Protein AF-A0A1T1HY54-F1 (afdb_monomer_lite)

Structure (mmCIF, N/CA/C/O backbone):
data_AF-A0A1T1HY54-F1
#
_entry.id   AF-A0A1T1HY54-F1
#
loop_
_atom_site.group_PDB
_atom_site.id
_atom_site.type_symbol
_atom_site.label_atom_id
_atom_site.label_alt_id
_atom_site.label_comp_id
_atom_site.label_asym_id
_atom_site.label_entity_id
_atom_site.label_seq_id
_atom_site.pdbx_PDB_ins_code
_atom_site.Cartn_x
_atom_site.Cartn_y
_atom_site.Cartn_z
_atom_site.occupancy
_atom_site.B_iso_or_equiv
_atom_site.auth_seq_id
_atom_site.auth_comp_id
_atom_site.auth_asym_id
_atom_site.auth_atom_id
_atom_site.pdbx_PDB_model_num
ATOM 1 N N . MET A 1 1 ? 33.174 23.068 44.707 1.00 3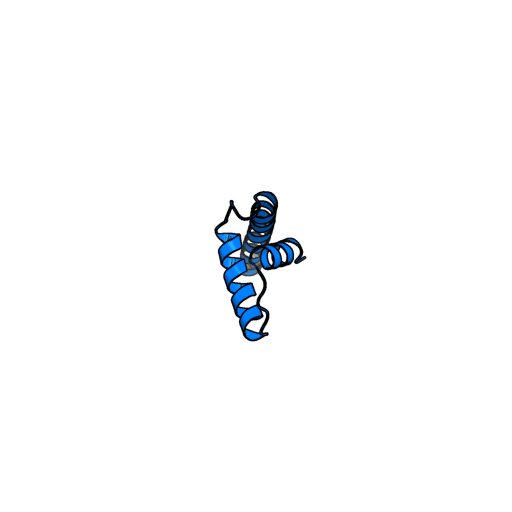8.31 1 MET A N 1
ATOM 2 C CA . MET A 1 1 ? 33.458 21.995 43.728 1.00 38.31 1 MET A CA 1
ATOM 3 C C . MET A 1 1 ? 32.276 21.940 42.775 1.00 38.31 1 MET A C 1
ATOM 5 O O . MET A 1 1 ? 31.192 21.586 43.211 1.00 38.31 1 MET A O 1
ATOM 9 N N . ALA A 1 2 ? 32.443 22.432 41.545 1.00 47.06 2 ALA A N 1
ATOM 10 C CA . ALA A 1 2 ? 31.381 22.490 40.541 1.00 47.06 2 ALA A CA 1
ATOM 11 C C . ALA A 1 2 ? 31.385 21.187 39.729 1.00 47.06 2 ALA A C 1
ATOM 13 O O . ALA A 1 2 ? 32.430 20.797 39.211 1.00 47.06 2 ALA A O 1
ATOM 14 N N . LEU A 1 3 ? 30.245 20.499 39.665 1.00 53.03 3 LEU A N 1
ATOM 15 C CA . LEU A 1 3 ? 30.071 19.319 38.818 1.00 53.03 3 LEU A CA 1
ATOM 16 C C . LEU A 1 3 ? 29.883 19.776 37.361 1.00 53.03 3 LEU A C 1
ATOM 18 O O . LEU A 1 3 ? 29.131 20.726 37.131 1.00 53.03 3 LEU A O 1
ATOM 22 N N . PRO A 1 4 ? 30.539 19.139 36.375 1.00 51.22 4 PRO A N 1
ATOM 23 C CA . PRO A 1 4 ? 30.340 19.483 34.976 1.00 51.22 4 PRO A CA 1
ATOM 24 C C . PRO A 1 4 ? 28.945 19.029 34.530 1.00 51.22 4 PRO A C 1
ATOM 26 O O . PRO A 1 4 ? 28.582 17.861 34.668 1.00 51.22 4 PRO A O 1
ATOM 29 N N . ALA A 1 5 ? 28.161 19.964 33.995 1.00 56.66 5 ALA A N 1
ATOM 30 C CA . ALA A 1 5 ? 26.913 19.667 33.310 1.00 56.66 5 ALA A CA 1
ATOM 31 C C . ALA A 1 5 ? 27.230 18.847 32.050 1.00 56.66 5 ALA A C 1
ATOM 33 O O . ALA A 1 5 ? 27.677 19.386 31.040 1.00 56.66 5 ALA A O 1
ATOM 34 N N . LEU A 1 6 ? 27.033 17.530 32.130 1.00 55.03 6 LEU A N 1
ATOM 35 C CA . LEU A 1 6 ? 27.003 16.636 30.978 1.00 55.03 6 LEU A CA 1
ATOM 36 C C . LEU A 1 6 ? 25.747 16.959 30.162 1.00 55.03 6 LEU A C 1
ATOM 38 O O . LEU A 1 6 ? 24.683 16.379 30.365 1.00 55.03 6 LEU A O 1
ATOM 42 N N . SER A 1 7 ? 25.861 17.914 29.244 1.00 53.34 7 SER A N 1
ATOM 43 C CA . SER A 1 7 ? 24.907 18.106 28.157 1.00 53.34 7 SER A CA 1
ATOM 44 C C . SER A 1 7 ? 25.055 16.938 27.182 1.00 53.34 7 SER A C 1
ATOM 46 O O . SER A 1 7 ? 25.778 17.006 26.190 1.00 53.34 7 SER A O 1
ATOM 48 N N . ILE A 1 8 ? 24.383 15.828 27.495 1.00 59.44 8 ILE A N 1
ATOM 49 C CA . ILE A 1 8 ? 24.156 14.738 26.548 1.00 59.44 8 ILE A CA 1
ATOM 50 C C . ILE A 1 8 ? 23.279 15.325 25.444 1.00 59.44 8 ILE A C 1
ATOM 52 O O . ILE A 1 8 ? 22.072 15.492 25.610 1.00 59.44 8 ILE A O 1
ATOM 56 N N . ILE A 1 9 ? 23.898 15.695 24.325 1.00 57.72 9 ILE A N 1
ATOM 57 C CA . ILE A 1 9 ? 23.166 16.012 23.106 1.00 57.72 9 ILE A CA 1
ATOM 58 C C . ILE A 1 9 ? 22.605 14.675 22.607 1.00 57.72 9 ILE A C 1
ATOM 60 O O . ILE A 1 9 ? 23.296 13.898 21.955 1.00 57.72 9 ILE A O 1
ATOM 64 N N . TYR A 1 10 ? 21.361 14.383 22.986 1.00 47.44 10 TYR A N 1
ATOM 65 C CA . TYR A 1 10 ? 20.563 13.280 22.458 1.00 47.44 10 TYR A CA 1
ATOM 66 C C . TYR A 1 10 ? 20.192 13.623 21.012 1.00 47.44 10 TYR A C 1
ATOM 68 O O . TYR A 1 10 ? 19.101 14.104 20.726 1.00 47.44 10 TYR A O 1
ATOM 76 N N . THR A 1 11 ? 21.131 13.438 20.084 1.00 50.12 11 THR A N 1
ATOM 77 C CA . THR A 1 11 ? 20.831 13.429 18.648 1.00 50.12 11 THR A CA 1
ATOM 78 C C . THR A 1 11 ? 20.318 12.040 18.277 1.00 50.12 11 THR A C 1
ATOM 80 O O . THR A 1 11 ? 20.913 11.350 17.449 1.00 50.12 11 THR A O 1
ATOM 83 N N . SER A 1 12 ? 19.274 11.555 18.950 1.00 49.88 12 SER A N 1
ATOM 84 C CA . SER A 1 12 ? 18.628 10.344 18.459 1.00 49.88 12 SER A CA 1
ATOM 85 C C . SER A 1 12 ? 17.933 10.675 17.157 1.00 49.88 12 SER A C 1
ATOM 87 O O . SER A 1 12 ? 17.300 11.719 17.002 1.00 49.88 12 SER A O 1
ATOM 89 N N . ASP A 1 13 ? 18.171 9.789 16.212 1.00 54.34 13 ASP A N 1
ATOM 90 C CA . ASP A 1 13 ? 17.818 9.824 14.811 1.00 54.34 13 ASP A CA 1
ATOM 91 C C . ASP A 1 13 ? 16.294 9.901 14.603 1.00 54.34 13 ASP A C 1
ATOM 93 O O . ASP A 1 13 ? 15.664 8.947 14.165 1.00 54.34 13 ASP A O 1
ATOM 97 N N . LEU A 1 14 ? 15.691 11.062 14.889 1.00 55.16 14 LEU A N 1
ATOM 98 C CA . LEU A 1 14 ? 14.265 11.352 14.662 1.00 55.16 14 LEU A CA 1
ATOM 99 C C . LEU A 1 14 ? 13.832 10.993 13.228 1.00 55.16 14 LEU A C 1
ATOM 101 O O . LEU A 1 14 ? 12.685 10.625 12.988 1.00 55.16 14 LEU A O 1
ATOM 105 N N . SER A 1 15 ? 14.772 11.032 12.277 1.00 59.72 15 SER A N 1
ATOM 106 C CA . SER A 1 15 ? 14.533 10.660 10.885 1.00 59.72 15 SER A CA 1
ATOM 107 C C . SER A 1 15 ? 14.189 9.179 10.686 1.00 59.72 15 SER A C 1
ATOM 109 O O . SER A 1 15 ? 13.386 8.884 9.796 1.00 59.72 15 SER A O 1
ATOM 111 N N . SER A 1 16 ? 14.761 8.245 11.459 1.00 62.53 16 SER A N 1
ATOM 112 C CA . SER A 1 16 ? 14.386 6.826 11.370 1.00 62.53 16 SER A CA 1
ATOM 113 C C . SER A 1 16 ? 13.026 6.571 11.987 1.00 62.53 16 SER A C 1
ATOM 115 O O . SER A 1 16 ? 12.208 5.928 11.333 1.00 62.53 16 SER A O 1
ATOM 117 N N . ASP A 1 17 ? 12.749 7.116 13.173 1.00 70.94 17 ASP A N 1
ATOM 118 C CA . ASP A 1 17 ? 11.455 6.938 13.842 1.00 70.94 17 ASP A CA 1
ATOM 119 C C . ASP A 1 17 ? 10.303 7.456 12.970 1.00 70.94 17 ASP A C 1
ATOM 121 O O . ASP A 1 17 ? 9.325 6.748 12.729 1.00 70.94 17 ASP A O 1
ATOM 125 N N . GLU A 1 18 ? 10.440 8.649 12.384 1.00 75.38 18 GLU A N 1
ATOM 126 C CA . GLU A 1 18 ? 9.417 9.209 11.494 1.00 75.38 18 GLU A CA 1
ATOM 127 C C . GLU A 1 18 ? 9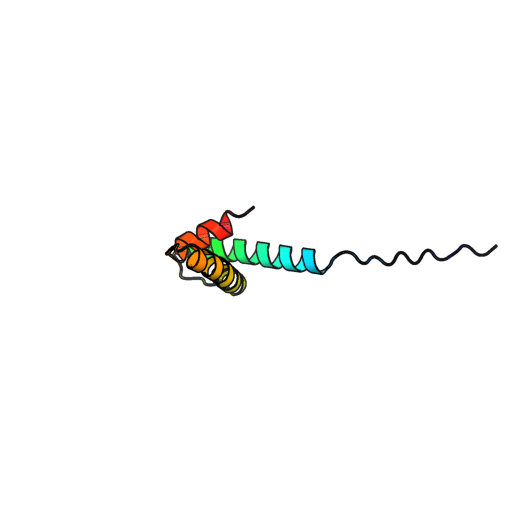.196 8.370 10.228 1.00 75.38 18 GLU A C 1
ATOM 129 O O . GLU A 1 18 ? 8.064 8.244 9.751 1.00 75.38 18 GLU A O 1
ATOM 134 N N . LYS A 1 19 ? 10.260 7.796 9.654 1.00 74.69 19 LYS A N 1
ATOM 135 C CA . LYS A 1 19 ? 10.145 6.902 8.490 1.00 74.69 19 LYS A CA 1
ATOM 136 C C . LYS A 1 19 ? 9.484 5.583 8.869 1.00 74.69 19 LYS A C 1
ATOM 138 O O . LYS A 1 19 ? 8.670 5.081 8.097 1.00 74.69 19 LYS A O 1
ATOM 143 N N . GLN A 1 20 ? 9.805 5.048 10.042 1.00 79.56 20 GLN A N 1
ATOM 144 C CA . GLN A 1 20 ? 9.242 3.799 10.539 1.00 79.56 20 GLN A CA 1
ATOM 145 C C . GLN A 1 20 ? 7.746 3.949 10.844 1.00 79.56 20 GLN A C 1
ATOM 147 O O . GLN A 1 20 ? 6.955 3.091 10.458 1.00 79.56 20 GLN A O 1
ATOM 152 N N . ILE A 1 21 ? 7.338 5.081 11.429 1.00 83.44 21 ILE A N 1
ATOM 153 C CA . ILE A 1 21 ? 5.924 5.415 11.662 1.00 83.44 21 ILE A CA 1
ATOM 154 C C . ILE A 1 21 ? 5.164 5.516 10.335 1.00 83.44 21 ILE A C 1
ATOM 156 O O . ILE A 1 21 ? 4.106 4.909 10.187 1.00 83.44 21 ILE A O 1
ATOM 160 N N . LYS A 1 22 ? 5.713 6.233 9.346 1.00 85.44 22 LYS A N 1
ATOM 161 C CA . LYS A 1 22 ? 5.095 6.357 8.013 1.00 85.44 22 LYS A CA 1
ATOM 162 C C . LYS A 1 22 ? 4.974 5.009 7.305 1.00 85.44 22 LYS A C 1
ATOM 164 O O . LYS A 1 22 ? 3.982 4.769 6.624 1.00 85.44 22 LYS A O 1
ATOM 169 N N . TRP A 1 23 ? 5.965 4.131 7.468 1.00 84.94 23 TRP A N 1
ATOM 170 C CA . TRP A 1 23 ? 5.907 2.775 6.927 1.00 84.94 23 TRP A CA 1
ATOM 171 C C . TRP A 1 23 ? 4.811 1.947 7.594 1.00 84.94 23 TRP A C 1
ATOM 173 O O . TRP A 1 23 ? 3.999 1.352 6.895 1.00 84.94 23 TRP A O 1
ATOM 183 N N . SER A 1 24 ? 4.730 1.984 8.924 1.00 87.50 24 SER A N 1
ATOM 184 C CA . SER A 1 24 ? 3.676 1.307 9.687 1.00 87.50 24 SER A CA 1
ATOM 185 C C . SER A 1 24 ? 2.275 1.773 9.262 1.00 87.50 24 SER A C 1
ATOM 187 O O . SER A 1 24 ? 1.397 0.957 8.988 1.00 87.50 24 SER A O 1
ATOM 189 N N . GLN A 1 25 ? 2.084 3.084 9.074 1.00 90.56 25 GLN A N 1
ATOM 190 C CA . GLN A 1 25 ? 0.827 3.641 8.555 1.00 90.56 25 GLN A CA 1
ATOM 191 C C . GLN A 1 25 ? 0.524 3.170 7.129 1.00 90.56 25 GLN A C 1
ATOM 193 O O . GLN A 1 25 ? -0.607 2.799 6.828 1.00 90.56 25 GLN A O 1
ATOM 198 N N . ALA A 1 26 ? 1.528 3.128 6.249 1.00 90.81 26 ALA A N 1
ATOM 199 C CA . ALA A 1 26 ? 1.352 2.608 4.896 1.00 90.81 26 ALA A CA 1
ATOM 200 C C . ALA A 1 26 ? 0.958 1.121 4.884 1.00 90.81 26 ALA A C 1
ATOM 202 O O . ALA A 1 26 ? 0.195 0.708 4.012 1.00 90.81 26 ALA A O 1
ATOM 203 N N . GLN A 1 27 ? 1.446 0.322 5.838 1.00 91.38 27 GLN A N 1
ATOM 204 C CA . GLN A 1 27 ? 1.053 -1.081 5.996 1.00 91.38 27 GLN A CA 1
ATOM 205 C C . GLN A 1 27 ? -0.396 -1.224 6.444 1.00 91.38 27 GLN A C 1
ATOM 207 O O . GLN A 1 27 ? -1.140 -2.017 5.869 1.00 91.38 27 GLN A O 1
ATOM 212 N N . GLU A 1 28 ? -0.806 -0.449 7.444 1.00 92.31 28 GLU A N 1
ATOM 213 C CA . GLU A 1 28 ? -2.182 -0.461 7.934 1.00 92.31 28 GLU A CA 1
ATOM 214 C C . GLU A 1 28 ? -3.163 -0.035 6.830 1.00 92.31 28 GLU A C 1
ATOM 216 O O . GLU A 1 28 ? -4.156 -0.716 6.568 1.00 92.31 28 GLU A O 1
ATOM 221 N N . GLU A 1 29 ? -2.833 1.026 6.092 1.00 93.25 29 GLU A N 1
ATOM 222 C CA . GLU A 1 29 ? -3.618 1.470 4.941 1.00 93.25 29 GLU A CA 1
ATOM 223 C C . GLU A 1 29 ? -3.600 0.458 3.782 1.00 93.25 29 GLU A C 1
ATOM 225 O O . GLU A 1 29 ? -4.618 0.292 3.110 1.00 93.25 29 GLU A O 1
ATOM 230 N N . ALA A 1 30 ? -2.498 -0.269 3.563 1.00 91.81 30 ALA A N 1
ATOM 231 C CA . ALA A 1 30 ? -2.450 -1.362 2.589 1.00 91.81 30 ALA A CA 1
ATOM 232 C C . ALA A 1 30 ? -3.381 -2.520 2.988 1.00 91.81 30 ALA A C 1
ATOM 234 O O . ALA A 1 30 ? -4.090 -3.060 2.139 1.00 91.81 30 ALA A O 1
ATOM 235 N N . CYS A 1 31 ? -3.431 -2.876 4.275 1.00 91.12 31 CYS A N 1
ATOM 236 C CA . CYS A 1 31 ? -4.375 -3.864 4.798 1.00 91.12 31 CYS A CA 1
ATOM 237 C C . CYS A 1 31 ? -5.827 -3.420 4.587 1.00 91.12 31 CYS A C 1
ATOM 239 O O . CYS A 1 31 ? -6.649 -4.220 4.141 1.00 91.12 31 CYS A O 1
ATOM 241 N N . LEU A 1 32 ? -6.140 -2.145 4.840 1.00 92.56 32 LEU A N 1
ATOM 242 C CA . LEU A 1 32 ? -7.466 -1.574 4.582 1.00 92.56 32 LEU A CA 1
ATOM 243 C C . LEU A 1 32 ? -7.810 -1.562 3.087 1.00 92.56 32 LEU A C 1
ATOM 245 O O . LEU A 1 32 ? -8.940 -1.883 2.714 1.00 92.56 32 LEU A O 1
ATOM 249 N N . PHE A 1 33 ? -6.849 -1.243 2.219 1.00 93.62 33 PHE A N 1
ATOM 250 C CA . PHE A 1 33 ? -7.023 -1.317 0.769 1.00 93.62 33 PHE A CA 1
ATOM 251 C C . PHE A 1 33 ? -7.376 -2.743 0.330 1.00 93.62 33 PHE A C 1
ATOM 253 O O . PHE A 1 33 ? -8.349 -2.932 -0.394 1.00 93.62 33 PHE A O 1
ATOM 260 N N . ILE A 1 34 ? -6.652 -3.756 0.818 1.00 92.12 34 ILE A N 1
ATOM 261 C CA . ILE A 1 34 ? -6.938 -5.170 0.518 1.00 92.12 34 ILE A CA 1
ATOM 262 C C . ILE A 1 34 ? -8.317 -5.571 1.054 1.00 92.12 34 ILE A C 1
ATOM 264 O O . ILE A 1 34 ? -9.115 -6.145 0.318 1.00 92.12 34 ILE A O 1
ATOM 268 N N . ALA A 1 35 ? -8.613 -5.246 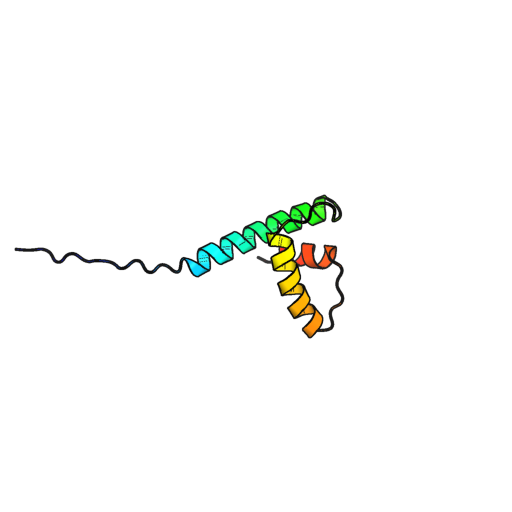2.316 1.00 91.56 35 ALA A N 1
ATOM 269 C CA . ALA A 1 35 ? -9.871 -5.605 2.969 1.00 91.56 35 ALA A CA 1
ATOM 270 C C . ALA A 1 35 ? -11.097 -4.938 2.324 1.00 91.56 35 ALA A C 1
ATOM 272 O O . ALA A 1 35 ? -12.201 -5.468 2.405 1.00 91.56 35 ALA A O 1
ATOM 273 N N . SER A 1 36 ? -10.904 -3.786 1.680 1.00 91.19 36 SER A N 1
ATOM 274 C CA . SER A 1 36 ? -11.942 -3.049 0.953 1.00 91.19 36 SER A CA 1
ATOM 275 C C . SER A 1 36 ? -11.947 -3.321 -0.557 1.00 91.19 36 SER A C 1
ATOM 277 O O . SER A 1 36 ? -12.564 -2.562 -1.308 1.00 91.19 36 SER A O 1
ATOM 279 N N . GLU A 1 37 ? -11.230 -4.356 -1.011 1.00 88.50 37 GLU A N 1
ATOM 280 C CA . GLU A 1 37 ? -11.090 -4.738 -2.426 1.00 88.50 37 GLU A CA 1
ATOM 281 C C . GLU A 1 37 ? -10.628 -3.583 -3.334 1.00 88.50 37 GLU A C 1
ATOM 283 O O . GLU A 1 37 ? -10.963 -3.494 -4.514 1.00 88.50 37 GLU A O 1
ATOM 288 N N . GLY A 1 38 ? -9.826 -2.681 -2.773 1.00 85.88 38 GLY A N 1
ATOM 289 C CA . GLY A 1 38 ? -9.253 -1.530 -3.454 1.00 85.88 38 GLY A CA 1
ATOM 290 C C . GLY A 1 38 ? -10.057 -0.232 -3.354 1.00 85.88 38 GLY A C 1
ATOM 291 O O . GLY A 1 38 ? -9.685 0.763 -3.977 1.00 85.88 38 GLY A O 1
ATOM 292 N N . THR A 1 39 ? -11.133 -0.216 -2.564 1.00 87.50 39 THR A N 1
ATOM 293 C CA . THR A 1 39 ? -11.992 0.967 -2.394 1.00 87.50 39 THR A CA 1
ATOM 294 C C . THR A 1 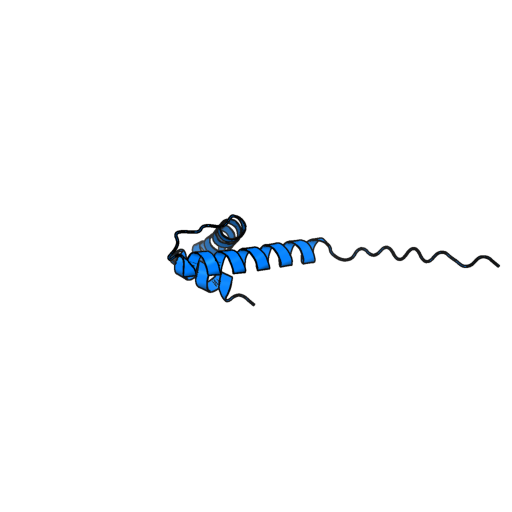39 ? -11.321 2.054 -1.550 1.00 87.50 39 THR A C 1
ATOM 296 O O . THR A 1 39 ? -11.406 3.237 -1.876 1.00 87.50 39 THR A O 1
ATOM 299 N N . ILE A 1 40 ? -10.647 1.676 -0.459 1.00 87.19 40 ILE A N 1
ATOM 300 C CA . ILE A 1 40 ? -10.020 2.620 0.475 1.00 87.19 40 ILE A CA 1
ATOM 301 C C . ILE A 1 40 ? -8.553 2.803 0.101 1.00 87.19 40 ILE A C 1
ATOM 303 O O . ILE A 1 40 ? -7.739 1.907 0.300 1.00 87.19 40 ILE A O 1
ATOM 307 N N . ARG A 1 41 ? -8.210 3.992 -0.403 1.00 88.69 41 ARG A N 1
ATOM 308 C CA . ARG A 1 41 ? -6.837 4.386 -0.745 1.00 88.69 41 ARG A CA 1
ATOM 309 C C . ARG A 1 41 ? -6.329 5.453 0.210 1.00 88.69 41 ARG A C 1
ATOM 311 O O . ARG A 1 41 ? -6.703 6.618 0.103 1.00 88.69 41 ARG A O 1
ATOM 318 N N . GLY A 1 42 ? -5.494 5.033 1.150 1.00 89.00 42 GLY A N 1
ATOM 319 C CA . GLY A 1 42 ? -4.847 5.929 2.096 1.00 89.00 42 GLY A CA 1
ATOM 320 C C . GLY A 1 42 ? -3.639 6.661 1.502 1.00 89.00 42 GLY A C 1
ATOM 321 O O . GLY A 1 42 ? -3.052 6.235 0.504 1.00 89.00 42 GLY A O 1
ATOM 322 N N . VAL A 1 43 ? -3.275 7.797 2.101 1.00 90.94 43 VAL A N 1
ATOM 323 C CA . VAL A 1 43 ? -2.211 8.672 1.579 1.00 90.94 43 VAL A CA 1
ATOM 324 C C . VAL A 1 43 ? -0.832 8.031 1.747 1.00 90.94 43 VAL A C 1
ATOM 326 O O . VAL A 1 43 ? 0.007 8.135 0.850 1.00 90.94 43 VAL A O 1
ATOM 329 N N . PHE A 1 44 ? -0.588 7.355 2.869 1.00 89.69 44 PHE A N 1
ATOM 330 C CA . PHE A 1 44 ? 0.677 6.671 3.131 1.00 89.69 44 PHE A CA 1
AT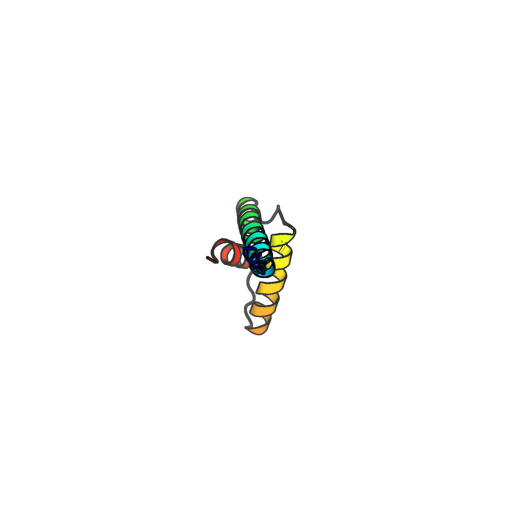OM 331 C C . PHE A 1 44 ? 0.814 5.420 2.263 1.00 89.69 44 PHE A C 1
ATOM 333 O O . PHE A 1 44 ? 1.896 5.167 1.727 1.00 89.69 44 PHE A O 1
ATOM 340 N N . PHE A 1 45 ? -0.285 4.696 2.033 1.00 91.31 45 PHE A N 1
ATOM 341 C CA . PHE A 1 45 ? -0.333 3.597 1.077 1.00 91.31 45 PHE A CA 1
ATOM 342 C C . PHE A 1 45 ? 0.011 4.064 -0.340 1.00 91.31 45 PHE A C 1
ATOM 344 O O . PHE A 1 45 ? 0.891 3.480 -0.962 1.00 91.31 45 PHE A O 1
ATOM 351 N N . GLU A 1 46 ? -0.595 5.141 -0.846 1.00 91.00 46 GLU A N 1
ATOM 352 C CA . GLU A 1 46 ? -0.297 5.659 -2.193 1.00 91.00 46 GLU A CA 1
ATOM 353 C C . GLU A 1 46 ? 1.159 6.147 -2.333 1.00 91.00 46 GLU A C 1
ATOM 355 O O . GLU A 1 46 ? 1.805 5.950 -3.372 1.00 91.00 46 GLU A O 1
ATOM 360 N N . GLN A 1 47 ? 1.722 6.735 -1.272 1.00 90.56 47 GLN A N 1
ATOM 361 C CA . GLN A 1 47 ? 3.139 7.105 -1.228 1.00 90.56 47 GLN A CA 1
ATOM 362 C C . GLN A 1 47 ? 4.054 5.876 -1.275 1.00 90.56 47 GLN A C 1
ATOM 364 O O . GLN A 1 47 ? 5.030 5.863 -2.031 1.00 90.56 47 GLN A O 1
ATOM 369 N N . ALA A 1 48 ? 3.751 4.837 -0.494 1.00 88.06 48 ALA A N 1
ATOM 370 C CA . ALA A 1 48 ? 4.492 3.580 -0.516 1.00 88.06 48 ALA A CA 1
ATOM 371 C C . ALA A 1 48 ? 4.341 2.869 -1.869 1.00 88.06 48 ALA A C 1
ATOM 373 O O . ALA A 1 48 ? 5.338 2.426 -2.443 1.00 88.06 48 ALA A O 1
ATOM 374 N N . LEU A 1 49 ? 3.127 2.847 -2.426 1.00 89.25 49 LEU A N 1
ATOM 375 C CA . LEU A 1 49 ? 2.792 2.280 -3.730 1.00 89.25 49 LEU A CA 1
ATOM 376 C C . LEU A 1 49 ? 3.619 2.931 -4.840 1.00 89.25 49 LEU A C 1
ATOM 378 O O . LEU A 1 49 ? 4.210 2.234 -5.661 1.00 89.25 49 LEU A O 1
ATOM 382 N N . SER A 1 50 ? 3.730 4.260 -4.832 1.00 88.06 50 SER A N 1
ATOM 383 C CA . SER A 1 50 ? 4.543 5.004 -5.800 1.00 88.06 50 SER A CA 1
ATOM 384 C C . SER A 1 50 ? 6.027 4.624 -5.727 1.00 88.06 50 SER A C 1
ATOM 386 O O . SER A 1 50 ? 6.676 4.452 -6.762 1.00 88.06 50 SER A O 1
ATOM 388 N N . GLN A 1 51 ? 6.561 4.421 -4.518 1.00 86.56 51 GLN A N 1
ATOM 389 C CA . GLN A 1 51 ? 7.953 4.005 -4.320 1.00 86.56 51 GLN A CA 1
ATOM 390 C C . GLN A 1 51 ? 8.206 2.574 -4.812 1.00 86.56 51 GLN A C 1
ATOM 392 O O . GLN A 1 51 ? 9.154 2.332 -5.568 1.00 86.56 51 GLN A O 1
ATOM 397 N N . VAL A 1 52 ? 7.353 1.617 -4.425 1.00 84.56 52 VAL A N 1
ATOM 398 C CA . VAL A 1 52 ? 7.526 0.210 -4.823 1.00 84.56 52 VAL A CA 1
ATOM 399 C C . VAL A 1 52 ? 7.243 0.003 -6.306 1.00 84.56 52 VAL A C 1
ATOM 401 O O . VAL A 1 52 ? 7.971 -0.746 -6.955 1.00 84.56 52 VAL A O 1
ATOM 404 N N . ARG A 1 53 ? 6.275 0.728 -6.879 1.00 83.94 53 ARG A N 1
ATOM 405 C CA . ARG A 1 53 ? 5.977 0.697 -8.314 1.00 83.94 53 ARG A CA 1
ATOM 406 C C . ARG A 1 53 ? 7.132 1.273 -9.125 1.00 83.94 53 ARG A C 1
ATOM 408 O O . ARG A 1 53 ? 7.498 0.670 -10.126 1.00 83.94 53 ARG A O 1
ATOM 415 N N . GLY A 1 54 ? 7.756 2.370 -8.686 1.00 81.25 54 GLY A N 1
ATOM 416 C CA . GLY A 1 54 ? 8.960 2.902 -9.336 1.00 81.25 54 GLY A CA 1
ATOM 417 C C . GLY A 1 54 ? 10.098 1.875 -9.375 1.00 81.25 54 GLY A C 1
ATOM 418 O O . GLY A 1 54 ? 10.711 1.649 -10.420 1.00 81.25 54 GLY A O 1
ATOM 419 N N . ARG A 1 55 ? 10.321 1.169 -8.260 1.00 80.50 55 ARG A N 1
ATOM 420 C CA . ARG A 1 55 ? 11.331 0.103 -8.166 1.00 80.50 55 ARG A CA 1
ATOM 421 C C . ARG A 1 55 ? 10.958 -1.149 -8.970 1.00 80.50 55 ARG A C 1
ATOM 423 O O . ARG A 1 55 ? 11.834 -1.778 -9.557 1.00 80.50 55 ARG A O 1
ATOM 430 N N . GLY A 1 56 ? 9.677 -1.510 -9.005 1.00 77.56 56 GLY A N 1
ATOM 431 C CA . GLY A 1 56 ? 9.143 -2.646 -9.756 1.00 77.56 56 GLY A CA 1
ATOM 432 C C . GLY A 1 56 ? 9.151 -2.427 -11.264 1.00 77.56 56 GLY A C 1
ATOM 433 O O . GLY A 1 56 ? 9.545 -3.325 -12.005 1.00 77.56 56 GLY A O 1
ATOM 434 N N . ALA A 1 57 ? 8.809 -1.219 -11.715 1.00 72.75 57 ALA A N 1
ATOM 435 C CA . ALA A 1 57 ? 8.888 -0.815 -13.115 1.00 72.75 57 ALA A CA 1
ATOM 436 C C . ALA A 1 57 ? 10.331 -0.892 -13.632 1.00 72.75 57 ALA A C 1
ATOM 438 O O . ALA A 1 57 ? 10.565 -1.429 -14.711 1.00 72.75 57 ALA A O 1
ATOM 439 N N . ALA A 1 58 ? 11.308 -0.469 -12.821 1.00 71.44 58 ALA A N 1
ATOM 440 C CA . ALA A 1 58 ? 12.730 -0.630 -13.134 1.00 71.44 58 ALA A CA 1
ATOM 441 C C . ALA A 1 58 ? 13.172 -2.105 -13.246 1.00 71.44 58 ALA A C 1
ATOM 443 O O . ALA A 1 58 ? 14.170 -2.402 -13.895 1.00 71.44 58 ALA A O 1
ATOM 444 N N . GLN A 1 59 ? 12.426 -3.034 -12.640 1.00 75.31 59 GLN A N 1
ATOM 445 C CA . GLN A 1 59 ? 12.658 -4.481 -12.708 1.00 75.31 59 GLN A CA 1
ATOM 446 C C . GLN A 1 59 ? 11.749 -5.194 -13.727 1.00 75.31 59 GLN A C 1
ATOM 448 O O . GLN A 1 59 ? 11.746 -6.422 -13.784 1.00 75.31 59 GLN A O 1
ATOM 453 N N . GLY A 1 60 ? 10.947 -4.456 -14.506 1.00 74.69 60 GLY A N 1
ATOM 454 C CA . GLY A 1 60 ? 10.008 -5.030 -15.476 1.00 74.69 60 GLY A CA 1
ATOM 455 C C . GLY A 1 60 ? 8.828 -5.789 -14.853 1.00 74.69 60 GLY A C 1
ATOM 456 O O . GLY A 1 60 ? 8.187 -6.588 -15.532 1.00 74.69 60 GLY A O 1
ATOM 457 N N . ARG A 1 61 ? 8.524 -5.570 -13.566 1.00 75.94 61 ARG A N 1
ATOM 458 C CA . ARG A 1 61 ? 7.378 -6.191 -12.885 1.00 75.94 61 ARG A CA 1
ATOM 459 C C . ARG A 1 61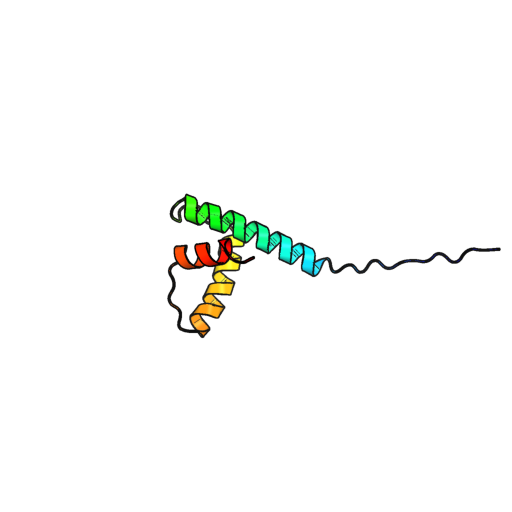 ? 6.119 -5.345 -13.058 1.00 75.94 61 ARG A C 1
ATOM 461 O O . ARG A 1 61 ? 5.980 -4.297 -12.431 1.00 75.94 61 ARG A O 1
ATOM 468 N N . ALA A 1 62 ? 5.177 -5.845 -13.854 1.00 76.75 62 ALA A N 1
ATOM 469 C CA . ALA A 1 62 ? 3.816 -5.322 -13.933 1.00 76.75 62 ALA A CA 1
ATOM 470 C C . ALA A 1 62 ? 2.918 -6.071 -12.933 1.00 76.75 62 ALA A C 1
ATOM 472 O O . ALA A 1 62 ? 2.328 -7.096 -13.264 1.00 76.75 62 ALA A O 1
ATOM 473 N N . LEU A 1 63 ? 2.867 -5.582 -11.692 1.00 83.75 63 LEU A N 1
ATOM 474 C CA . LEU A 1 63 ? 1.971 -6.091 -10.649 1.00 83.75 63 LEU A CA 1
ATOM 475 C C . LEU A 1 63 ? 0.743 -5.185 -10.515 1.00 83.75 63 LEU A C 1
ATOM 477 O O . LEU A 1 63 ? 0.841 -3.972 -10.722 1.00 83.75 63 LEU A O 1
ATOM 481 N N . SER A 1 64 ? -0.397 -5.773 -10.153 1.00 86.88 64 SER A N 1
ATOM 482 C CA . SER A 1 64 ? -1.613 -5.021 -9.833 1.00 86.88 64 SER A CA 1
ATOM 483 C C . SER A 1 64 ? -1.490 -4.301 -8.488 1.00 86.88 64 SER A C 1
ATOM 485 O O . SER A 1 64 ? -0.661 -4.649 -7.646 1.00 86.88 64 SER A O 1
ATOM 487 N N . ASP A 1 65 ? -2.351 -3.314 -8.251 1.00 86.06 65 ASP A N 1
ATOM 488 C CA . ASP A 1 65 ? -2.316 -2.532 -7.008 1.00 86.06 65 ASP A CA 1
ATOM 489 C C . ASP A 1 65 ? -2.613 -3.391 -5.774 1.00 86.06 65 ASP A C 1
ATOM 491 O O . ASP A 1 65 ? -2.008 -3.181 -4.728 1.00 86.06 65 ASP A O 1
ATOM 495 N N . LEU A 1 66 ? -3.443 -4.432 -5.913 1.00 87.56 66 LEU A N 1
ATOM 496 C CA . LEU A 1 66 ? -3.667 -5.434 -4.864 1.00 87.56 66 LEU A CA 1
ATOM 497 C C . LEU A 1 66 ? -2.416 -6.269 -4.573 1.00 87.56 66 LEU A C 1
ATOM 499 O O . LEU A 1 66 ? -2.132 -6.570 -3.417 1.00 87.56 66 LEU A O 1
ATOM 503 N N . GLN A 1 67 ? -1.644 -6.626 -5.601 1.00 89.50 67 GLN A N 1
ATOM 504 C CA . GLN A 1 67 ? -0.388 -7.353 -5.411 1.00 89.50 67 GLN A CA 1
ATOM 505 C C . GLN A 1 67 ? 0.660 -6.473 -4.725 1.00 89.50 67 GLN A C 1
ATOM 507 O O . GLN A 1 67 ? 1.352 -6.936 -3.821 1.00 89.50 67 GLN A O 1
ATOM 512 N N . TRP A 1 68 ? 0.748 -5.196 -5.101 1.00 89.31 68 TRP A N 1
ATOM 513 C CA . TRP A 1 68 ? 1.611 -4.245 -4.406 1.00 89.31 68 TRP A CA 1
ATOM 514 C C . TRP A 1 68 ? 1.175 -4.007 -2.963 1.00 89.31 68 TRP A C 1
ATOM 516 O O . TRP A 1 68 ? 2.026 -3.984 -2.076 1.00 89.31 68 TRP A O 1
ATOM 526 N N . ALA A 1 69 ? -0.130 -3.886 -2.713 1.00 90.06 69 ALA A N 1
ATOM 527 C CA . ALA A 1 69 ? -0.670 -3.764 -1.366 1.00 90.06 69 ALA A CA 1
ATOM 528 C C . ALA A 1 69 ? -0.322 -4.978 -0.508 1.00 90.06 69 ALA A C 1
ATOM 530 O O . ALA A 1 69 ? 0.164 -4.804 0.605 1.00 90.06 69 ALA A O 1
ATOM 531 N N . ALA A 1 70 ? -0.477 -6.194 -1.039 1.00 89.81 70 ALA A N 1
ATOM 532 C CA . ALA A 1 70 ? -0.084 -7.411 -0.336 1.00 89.81 70 ALA A CA 1
ATOM 533 C C . ALA A 1 70 ? 1.412 -7.403 0.013 1.00 89.81 70 ALA A C 1
ATOM 535 O O . ALA A 1 70 ? 1.783 -7.740 1.135 1.00 89.81 70 ALA A O 1
ATOM 536 N N . MET A 1 71 ? 2.269 -6.955 -0.911 1.00 89.56 71 MET A N 1
ATOM 537 C CA . MET A 1 71 ? 3.703 -6.824 -0.645 1.00 89.56 71 MET A CA 1
ATOM 538 C C . MET A 1 71 ? 3.997 -5.807 0.463 1.00 89.56 71 MET A C 1
ATOM 540 O O . MET A 1 71 ? 4.770 -6.125 1.362 1.00 89.56 71 MET A O 1
ATOM 544 N N . ILE A 1 72 ? 3.376 -4.624 0.425 1.00 88.50 72 ILE A N 1
ATOM 545 C CA . ILE A 1 72 ? 3.560 -3.575 1.441 1.00 88.50 72 ILE A CA 1
ATOM 546 C C . ILE A 1 72 ? 3.075 -4.073 2.808 1.00 88.50 72 ILE A C 1
ATOM 548 O O . ILE A 1 72 ? 3.831 -4.014 3.774 1.00 88.50 72 ILE A O 1
ATOM 552 N N . ALA A 1 73 ? 1.876 -4.655 2.874 1.00 87.88 73 ALA A N 1
ATOM 553 C CA . ALA A 1 73 ? 1.310 -5.228 4.094 1.00 87.88 73 ALA A CA 1
ATOM 554 C C . ALA A 1 73 ? 2.175 -6.358 4.689 1.00 87.88 73 ALA A C 1
ATOM 556 O O . ALA A 1 73 ? 2.222 -6.523 5.904 1.00 87.88 73 ALA A O 1
ATOM 557 N N . SER A 1 74 ? 2.879 -7.125 3.848 1.00 83.44 74 SER A N 1
ATOM 558 C CA . SER A 1 74 ? 3.744 -8.240 4.274 1.00 83.44 74 SER A CA 1
ATOM 559 C C . SER A 1 74 ? 5.197 -7.862 4.591 1.00 83.44 74 SER A C 1
ATOM 561 O O . SER A 1 74 ? 5.962 -8.715 5.040 1.00 83.44 74 SER A O 1
ATOM 563 N N . ALA A 1 75 ? 5.613 -6.626 4.314 1.00 72.62 75 ALA A N 1
ATOM 564 C CA . ALA A 1 75 ? 7.012 -6.217 4.393 1.00 72.62 75 ALA A CA 1
ATOM 565 C C . ALA A 1 75 ? 7.428 -5.868 5.833 1.00 72.62 75 ALA A C 1
ATOM 567 O O . ALA A 1 75 ? 7.389 -4.703 6.229 1.00 72.62 75 ALA A O 1
ATOM 568 N N . GLN A 1 76 ? 7.800 -6.894 6.604 1.00 56.28 76 GLN A N 1
ATOM 569 C CA . GLN A 1 76 ? 8.420 -6.768 7.932 1.00 56.28 76 GLN A CA 1
ATOM 570 C C . GLN A 1 76 ? 9.899 -6.381 7.854 1.00 56.28 76 GLN A C 1
ATOM 572 O O . GLN A 1 76 ? 10.600 -6.892 6.950 1.00 56.28 76 GLN A O 1
#

pLDDT: mean 78.46, std 14.8, range [38.31, 93.62]

Foldseek 3Di:
DDDDPPPPPPPPPVVVVVVVVLLVVLLVQLVVCLVVVNPRHDPSVVVQLVVVVVVCVVVVDDDDSNVSSVCSNPPD

Sequence (76 aa):
MALPALSIIYTSDLSSDEKQIKWSQAQEEACLFIASEGTIRGVFFEQALSQVRGRGAAQGRALSDLQWAAMIASAQ

Secondary structure (DSSP, 8-state):
-PPP---------HHHHHHHHHHHHHHHHHHHHHHTTT----HHHHHHHHHHHHHHHTTT----HHHHHHHHHH--

Radius of gyration: 18.98 Å; chains: 1; bounding box: 46×31×59 Å